Protein AF-A0A1Q2D0C8-F1 (afdb_monomer_lite)

Structure (mmCIF, N/CA/C/O backbone):
data_AF-A0A1Q2D0C8-F1
#
_entry.id   AF-A0A1Q2D0C8-F1
#
loop_
_atom_site.group_PDB
_atom_site.id
_atom_site.type_symbol
_atom_site.label_atom_id
_atom_site.label_alt_id
_atom_site.label_comp_id
_atom_site.label_asym_id
_atom_site.label_entity_id
_atom_site.label_seq_id
_atom_site.pdbx_PDB_ins_code
_atom_site.Cartn_x
_atom_site.Cartn_y
_atom_site.Cartn_z
_atom_site.occupancy
_atom_site.B_iso_or_equiv
_atom_site.auth_seq_id
_atom_site.auth_comp_id
_atom_site.auth_asym_id
_atom_site.auth_atom_id
_atom_site.pdbx_PDB_model_num
ATOM 1 N N . MET A 1 1 ? -20.481 10.463 4.467 1.00 60.81 1 MET A N 1
ATOM 2 C CA . MET A 1 1 ? -20.130 9.669 5.663 1.00 60.81 1 MET A CA 1
ATOM 3 C C . MET A 1 1 ? -21.338 8.962 6.235 1.00 60.81 1 MET A C 1
ATOM 5 O O . MET A 1 1 ? -21.193 7.799 6.560 1.00 60.81 1 MET A O 1
ATOM 9 N N . ALA A 1 2 ? -22.518 9.597 6.324 1.00 69.12 2 ALA A N 1
ATOM 10 C CA . ALA A 1 2 ? -23.734 8.972 6.873 1.00 69.12 2 ALA A CA 1
ATOM 11 C C . ALA A 1 2 ? -24.157 7.642 6.202 1.00 69.12 2 ALA A C 1
ATOM 13 O O . ALA A 1 2 ? -24.949 6.893 6.759 1.00 69.12 2 ALA A O 1
ATOM 14 N N . ASP A 1 3 ? -23.642 7.373 5.010 1.00 79.38 3 ASP A N 1
ATOM 15 C CA . ASP A 1 3 ? -23.895 6.228 4.143 1.00 79.38 3 ASP A CA 1
ATOM 16 C C . ASP A 1 3 ? -22.799 5.145 4.180 1.00 79.38 3 ASP A C 1
ATOM 18 O O . ASP A 1 3 ? -22.965 4.093 3.567 1.00 79.38 3 ASP A O 1
ATOM 22 N N . ILE A 1 4 ? -21.691 5.370 4.893 1.00 79.88 4 ILE A N 1
ATOM 23 C CA . ILE A 1 4 ? -20.594 4.401 5.005 1.00 79.88 4 ILE A CA 1
ATOM 24 C C . ILE A 1 4 ? -20.860 3.493 6.206 1.00 79.88 4 ILE A C 1
ATOM 26 O O . ILE A 1 4 ? -20.816 3.937 7.352 1.00 79.88 4 ILE A O 1
ATOM 30 N N . SER A 1 5 ? -21.148 2.221 5.950 1.00 91.12 5 SER A N 1
ATOM 31 C CA . SER A 1 5 ? -21.340 1.208 6.990 1.00 91.12 5 SER A CA 1
ATOM 32 C C . SER A 1 5 ? -20.025 0.545 7.399 1.00 91.12 5 SER A C 1
ATOM 34 O O . SER A 1 5 ? -19.020 0.637 6.692 1.00 91.12 5 SER A O 1
ATOM 36 N N . ASP A 1 6 ? -20.055 -0.203 8.503 1.00 96.19 6 ASP A N 1
ATOM 37 C CA . ASP A 1 6 ? -19.024 -1.209 8.769 1.00 96.19 6 ASP A CA 1
ATOM 38 C C . ASP A 1 6 ? -18.908 -2.184 7.583 1.00 96.19 6 ASP A C 1
ATOM 40 O O . ASP A 1 6 ? -19.884 -2.422 6.857 1.00 96.19 6 ASP A O 1
ATOM 44 N N . GLY A 1 7 ? -17.707 -2.713 7.351 1.00 93.44 7 GLY A N 1
ATOM 45 C CA . GLY A 1 7 ? -17.438 -3.634 6.243 1.00 93.44 7 GLY A CA 1
ATOM 46 C C . GLY A 1 7 ? -17.320 -2.963 4.869 1.00 93.44 7 GLY A C 1
ATOM 47 O O . GLY A 1 7 ? -17.032 -3.637 3.876 1.00 93.44 7 GLY A O 1
ATOM 48 N N . ALA A 1 8 ? -17.547 -1.648 4.774 1.00 91.06 8 ALA A N 1
ATOM 49 C CA . ALA A 1 8 ? -17.523 -0.941 3.500 1.00 91.06 8 ALA A CA 1
ATOM 50 C C . ALA A 1 8 ? -16.150 -1.022 2.813 1.00 91.06 8 ALA A C 1
ATOM 52 O O . ALA A 1 8 ? -15.094 -1.018 3.449 1.00 91.06 8 ALA A O 1
ATOM 53 N N . THR A 1 9 ? -16.183 -1.057 1.481 1.00 88.12 9 THR A N 1
ATOM 54 C CA . THR A 1 9 ? -14.994 -0.891 0.640 1.00 88.12 9 THR A CA 1
ATOM 55 C C . THR A 1 9 ? -14.924 0.550 0.164 1.00 88.12 9 THR A C 1
ATOM 57 O O . THR A 1 9 ? -15.891 1.062 -0.403 1.00 88.12 9 THR A O 1
ATOM 60 N N . ILE A 1 10 ? -13.790 1.208 0.388 1.00 80.81 10 ILE A N 1
ATOM 61 C CA . ILE A 1 10 ? -13.576 2.608 0.026 1.00 80.81 10 ILE A CA 1
ATOM 62 C C . ILE A 1 10 ? -12.292 2.773 -0.782 1.00 80.81 10 ILE A C 1
ATOM 64 O O . ILE A 1 10 ? -11.265 2.166 -0.485 1.00 80.81 10 ILE A O 1
ATOM 68 N N . ALA A 1 11 ? -12.348 3.631 -1.798 1.00 78.75 11 ALA A N 1
ATOM 69 C CA . ALA A 1 11 ? -11.180 4.046 -2.561 1.00 78.75 11 ALA A CA 1
ATOM 70 C C . ALA A 1 11 ? -10.739 5.437 -2.102 1.00 78.75 11 ALA A C 1
ATOM 72 O O . ALA A 1 11 ? -11.557 6.356 -2.007 1.00 78.75 11 ALA A O 1
ATOM 73 N N . VAL A 1 12 ? -9.450 5.597 -1.814 1.00 75.62 12 VAL A N 1
ATOM 74 C CA . VAL A 1 12 ? -8.893 6.836 -1.270 1.00 75.62 12 VAL A CA 1
ATOM 75 C C . VAL A 1 12 ? -7.699 7.255 -2.116 1.00 75.62 12 VAL A C 1
ATOM 77 O O . VAL A 1 12 ? -6.752 6.500 -2.307 1.00 75.62 12 VAL A O 1
ATOM 80 N N . GLY A 1 13 ? -7.767 8.470 -2.658 1.00 53.03 13 GLY A N 1
ATOM 81 C CA . GLY A 1 13 ? -6.689 9.035 -3.464 1.00 53.03 13 GLY A CA 1
ATOM 82 C C . GLY A 1 13 ? -5.520 9.547 -2.620 1.00 53.03 13 GLY A C 1
ATOM 83 O O . GLY A 1 13 ? -5.685 9.893 -1.450 1.00 53.03 13 GLY A O 1
ATOM 84 N N . GLY A 1 14 ? -4.352 9.651 -3.256 1.00 63.69 14 GLY A N 1
ATOM 85 C CA . GLY A 1 14 ? -3.155 10.293 -2.713 1.00 63.69 14 GLY A CA 1
ATOM 86 C C . GLY A 1 14 ? -1.884 9.456 -2.862 1.00 63.69 14 GLY A C 1
ATOM 87 O O . GLY A 1 14 ? -1.933 8.255 -3.109 1.00 63.69 14 GLY A O 1
ATOM 88 N N . PHE A 1 15 ? -0.732 10.113 -2.725 1.00 74.25 15 PHE A N 1
ATOM 89 C CA . PHE A 1 15 ? 0.595 9.499 -2.757 1.00 74.25 15 PHE A CA 1
ATOM 90 C C . PHE A 1 15 ? 1.359 9.884 -1.488 1.00 74.25 15 PHE A C 1
ATOM 92 O O . PHE A 1 15 ? 1.818 11.019 -1.337 1.00 74.25 15 PHE A O 1
ATOM 99 N N . GLY A 1 16 ? 1.455 8.951 -0.539 1.00 80.19 16 GLY A N 1
ATOM 100 C CA . GLY A 1 16 ? 1.945 9.269 0.802 1.00 80.19 16 GLY A CA 1
ATOM 101 C C . GLY A 1 16 ? 0.958 10.211 1.483 1.00 80.19 16 GLY A C 1
ATOM 102 O O . GLY A 1 16 ? -0.192 9.853 1.707 1.00 80.19 16 GLY A O 1
ATOM 103 N N . LEU A 1 17 ? 1.394 11.438 1.760 1.00 81.00 17 LEU A N 1
ATOM 104 C CA . LEU A 1 17 ? 0.549 12.492 2.332 1.00 81.00 17 LEU A CA 1
ATOM 105 C C . LEU A 1 17 ? 0.076 13.526 1.300 1.00 81.00 17 LEU A C 1
ATOM 107 O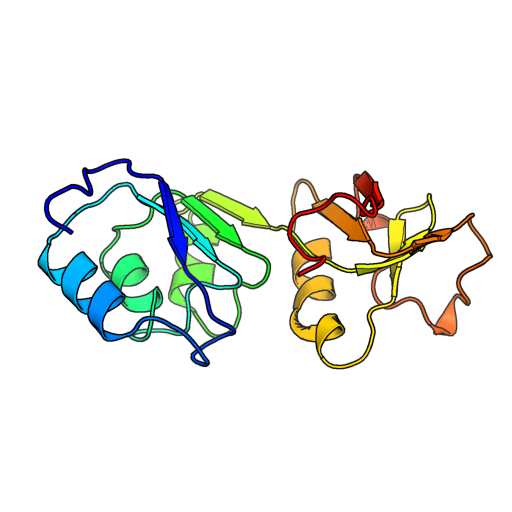 O . LEU A 1 17 ? -0.708 14.424 1.615 1.00 81.00 17 LEU A O 1
ATOM 111 N N . THR A 1 18 ? 0.547 13.432 0.058 1.00 76.12 18 THR A N 1
ATOM 112 C CA . THR A 1 18 ? 0.196 14.381 -0.998 1.00 76.12 18 THR A CA 1
ATOM 113 C C . THR A 1 18 ? -1.125 13.989 -1.649 1.00 76.12 18 THR A C 1
ATOM 115 O O . THR A 1 18 ? -1.300 12.852 -2.079 1.00 76.12 18 THR A O 1
ATOM 118 N N . GLY A 1 19 ? -2.054 14.945 -1.755 1.00 58.56 19 GLY A N 1
ATOM 119 C CA . GLY A 1 19 ? -3.339 14.744 -2.436 1.00 58.56 19 GLY A CA 1
ATOM 120 C C . GLY A 1 19 ? -4.350 13.884 -1.671 1.00 58.56 19 GLY A C 1
ATOM 121 O O . GLY A 1 19 ? -5.370 13.520 -2.250 1.00 58.56 19 GLY A O 1
ATOM 122 N N . ILE A 1 20 ? -4.092 13.567 -0.396 1.00 72.94 20 ILE A N 1
ATOM 123 C CA . ILE A 1 20 ? -5.033 12.800 0.426 1.00 72.94 20 ILE A CA 1
ATOM 124 C C . ILE A 1 20 ? -6.217 13.670 0.886 1.00 72.94 20 ILE A C 1
ATOM 126 O O . ILE A 1 20 ? -6.047 14.867 1.148 1.00 72.94 20 ILE A O 1
ATOM 130 N N . PRO A 1 21 ? -7.421 13.095 1.043 1.00 65.31 21 PRO A N 1
ATOM 131 C CA . PRO A 1 21 ? -8.599 13.836 1.478 1.00 65.31 21 PRO A CA 1
ATOM 132 C C . PRO A 1 21 ? -8.645 13.975 3.010 1.00 65.31 21 PRO A C 1
ATOM 134 O O . PRO A 1 21 ? -9.464 13.347 3.677 1.00 65.31 21 PRO A O 1
ATOM 137 N N . TRP A 1 22 ? -7.772 14.818 3.570 1.00 83.44 22 TRP A N 1
ATOM 138 C CA . TRP A 1 22 ? -7.574 15.006 5.018 1.00 83.44 22 TRP A CA 1
ATOM 139 C C . TRP A 1 22 ? -8.870 15.097 5.833 1.00 83.44 22 TRP A C 1
ATOM 141 O O . TRP A 1 22 ? -9.094 14.290 6.729 1.00 83.44 22 TRP A O 1
ATOM 151 N N . PHE A 1 23 ? -9.758 16.028 5.476 1.00 79.50 23 PHE A N 1
ATOM 152 C CA . PHE A 1 23 ? -11.010 16.240 6.206 1.00 79.50 23 PHE A CA 1
ATOM 153 C C . PHE A 1 23 ? -11.969 15.049 6.119 1.00 79.50 23 PHE A C 1
ATOM 155 O O . PHE A 1 23 ? -12.722 14.807 7.055 1.00 79.50 23 PHE A O 1
ATOM 162 N N . LEU A 1 24 ? -11.956 14.300 5.011 1.00 74.50 24 LEU A N 1
ATOM 163 C CA . LEU A 1 24 ? -12.800 13.113 4.869 1.00 74.50 24 LEU A CA 1
ATOM 164 C C . LEU A 1 24 ? -12.241 11.946 5.682 1.00 74.50 24 LEU A C 1
ATOM 166 O O . LEU A 1 24 ? -13.010 11.198 6.267 1.00 74.50 24 LEU A O 1
ATOM 170 N N . ILE A 1 25 ? -10.920 11.800 5.764 1.00 87.19 25 ILE A N 1
ATOM 171 C CA . ILE A 1 25 ? -10.304 10.775 6.612 1.00 87.19 25 ILE A CA 1
ATOM 172 C C . ILE A 1 25 ? -10.618 11.048 8.087 1.00 87.19 25 ILE A C 1
ATOM 174 O O . ILE A 1 25 ? -11.031 10.133 8.797 1.00 87.19 25 ILE A O 1
ATOM 178 N N . ASP A 1 26 ? -10.498 12.302 8.527 1.00 91.19 26 ASP A N 1
ATOM 179 C CA . ASP A 1 26 ? -10.830 12.689 9.902 1.00 91.19 26 ASP A CA 1
ATOM 180 C C . ASP A 1 26 ? -12.330 12.511 10.190 1.00 91.19 26 ASP A C 1
ATOM 182 O O . ASP A 1 26 ? -12.697 11.910 11.196 1.00 91.19 26 ASP A O 1
ATOM 186 N N . ALA A 1 27 ? -13.206 12.919 9.268 1.00 87.56 27 ALA A N 1
ATOM 187 C CA . ALA A 1 27 ? -14.645 12.703 9.413 1.00 87.56 27 ALA A CA 1
ATOM 188 C C . ALA A 1 27 ? -15.029 11.212 9.415 1.00 87.56 27 ALA A C 1
ATOM 190 O O . ALA A 1 27 ? -15.978 10.826 10.091 1.00 87.56 27 ALA A O 1
ATOM 191 N N . LEU A 1 28 ? -14.320 10.362 8.664 1.00 89.94 28 LEU A N 1
ATOM 192 C CA . LEU A 1 28 ? -14.541 8.914 8.671 1.00 89.94 28 LEU A CA 1
ATOM 193 C C . LEU A 1 28 ? -14.076 8.280 9.989 1.00 89.94 28 LEU A C 1
ATOM 195 O O . LEU A 1 28 ? -14.750 7.391 10.510 1.00 89.94 28 LEU A O 1
ATOM 199 N N . LEU A 1 29 ? -12.965 8.764 10.550 1.00 94.69 29 LEU A N 1
ATOM 200 C CA . LEU A 1 29 ? -12.499 8.361 11.874 1.00 94.69 29 LEU A CA 1
ATOM 201 C C . LEU A 1 29 ? -13.525 8.727 12.957 1.00 94.69 29 LEU A C 1
ATOM 203 O O . LEU A 1 29 ? -13.861 7.881 13.782 1.00 94.69 29 LEU A O 1
ATOM 207 N N . GLU A 1 30 ? -14.048 9.956 12.930 1.00 94.81 30 GLU A N 1
ATOM 208 C CA . GLU A 1 30 ? -15.094 10.423 13.853 1.00 94.81 30 GLU A CA 1
ATOM 209 C C . GLU A 1 30 ? -16.415 9.664 13.680 1.00 94.81 30 GLU A C 1
ATOM 211 O O . GLU A 1 30 ? -17.082 9.349 14.664 1.00 94.81 30 GLU A O 1
ATOM 216 N N . HIS A 1 31 ? -16.780 9.342 12.436 1.00 93.62 31 HIS A N 1
ATOM 217 C CA . HIS A 1 31 ? -17.962 8.539 12.106 1.00 93.62 31 HIS A CA 1
ATOM 218 C C . HIS A 1 31 ? -17.897 7.131 12.714 1.00 93.62 31 HIS A C 1
ATOM 220 O O . HIS A 1 31 ? -18.924 6.575 13.097 1.00 93.62 31 HIS A O 1
ATOM 226 N N . GLY A 1 32 ? -16.695 6.565 12.849 1.00 94.62 32 GLY A N 1
ATOM 227 C CA . GLY A 1 32 ? -16.466 5.338 13.608 1.00 94.62 32 GLY A CA 1
ATOM 228 C C . GLY A 1 32 ? -16.732 4.035 12.853 1.00 94.62 32 GLY A C 1
ATOM 229 O O . GLY A 1 32 ? -16.644 2.976 13.477 1.00 94.62 32 GLY A O 1
ATOM 230 N N . ALA A 1 33 ? -16.995 4.084 11.543 1.00 94.25 33 ALA A N 1
ATOM 231 C CA . ALA A 1 33 ? -17.067 2.876 10.720 1.00 94.25 33 ALA A CA 1
ATOM 232 C C . ALA A 1 33 ? -15.768 2.060 10.824 1.00 94.25 33 ALA A C 1
ATOM 234 O O . ALA A 1 33 ? -14.663 2.601 10.935 1.00 94.25 33 ALA A O 1
ATOM 235 N N . SER A 1 34 ? -15.920 0.746 10.818 1.00 97.12 34 SER A N 1
ATOM 236 C CA . SER A 1 34 ? -14.876 -0.236 11.081 1.00 97.12 34 SER A CA 1
ATOM 237 C C . SER A 1 34 ? -14.945 -1.392 10.085 1.00 97.12 34 SER A C 1
ATOM 239 O O . SER A 1 34 ? -15.794 -1.412 9.193 1.00 97.12 34 SER A O 1
ATOM 241 N N . ASP A 1 35 ? -14.019 -2.343 10.210 1.00 97.38 35 ASP A N 1
ATOM 242 C CA . ASP A 1 35 ? -13.918 -3.494 9.308 1.00 97.38 35 ASP A CA 1
ATOM 243 C C . ASP A 1 35 ? -13.774 -3.083 7.825 1.00 97.38 35 ASP A C 1
ATOM 245 O O . ASP A 1 35 ? -14.266 -3.740 6.913 1.00 97.38 35 ASP A O 1
ATOM 249 N N . LEU A 1 36 ? -13.123 -1.949 7.558 1.00 95.88 36 LEU A N 1
ATOM 250 C CA . LEU A 1 36 ? -13.051 -1.344 6.230 1.00 95.88 36 LEU A CA 1
ATOM 251 C C . LEU A 1 36 ? -12.072 -2.084 5.316 1.00 95.88 36 LEU A C 1
ATOM 253 O O . LEU A 1 36 ? -11.010 -2.533 5.752 1.00 95.88 36 LEU A O 1
ATOM 257 N N . GLU A 1 37 ? -12.397 -2.126 4.026 1.00 95.06 37 GLU A N 1
ATOM 258 C CA . GLU A 1 37 ? -11.430 -2.435 2.972 1.00 95.06 37 GLU A CA 1
ATOM 259 C C . GLU A 1 37 ? -11.049 -1.151 2.258 1.00 95.06 37 GLU A C 1
ATOM 261 O O . GLU A 1 37 ? -11.910 -0.402 1.794 1.00 95.06 37 GLU A O 1
ATOM 266 N N . VAL A 1 38 ? -9.750 -0.886 2.193 1.00 92.25 38 VAL A N 1
ATOM 267 C CA . VAL A 1 38 ? -9.226 0.365 1.659 1.00 92.25 38 VAL A CA 1
ATOM 268 C C . VAL A 1 38 ? -8.406 0.089 0.411 1.00 92.25 38 VAL A C 1
ATOM 270 O O . VAL A 1 38 ? -7.418 -0.637 0.456 1.00 92.25 38 VAL A O 1
ATOM 273 N N . VAL A 1 39 ? -8.794 0.722 -0.692 1.00 85.75 39 VAL A N 1
ATOM 274 C CA . VAL A 1 39 ? -8.025 0.755 -1.938 1.00 85.75 39 VAL A CA 1
ATOM 275 C C . VAL A 1 39 ? -7.334 2.111 -2.028 1.00 85.75 39 VAL A C 1
ATOM 277 O O . VAL A 1 39 ? -7.987 3.143 -2.181 1.00 85.75 39 VAL A O 1
ATOM 280 N N . SER A 1 40 ? -6.013 2.130 -1.882 1.00 82.25 40 SER A N 1
ATOM 281 C CA . SER A 1 40 ? -5.208 3.358 -1.877 1.00 82.25 40 SER A CA 1
ATOM 282 C C . SER A 1 40 ? -3.765 3.035 -2.232 1.00 82.25 40 SER A C 1
ATOM 284 O O . SER A 1 40 ? -3.292 1.950 -1.921 1.00 82.25 40 SER A O 1
ATOM 286 N N . ASN A 1 41 ? -3.019 3.983 -2.803 1.00 79.19 41 ASN A N 1
ATOM 287 C CA . ASN A 1 41 ? -1.591 3.799 -3.086 1.00 79.19 41 ASN A CA 1
ATOM 288 C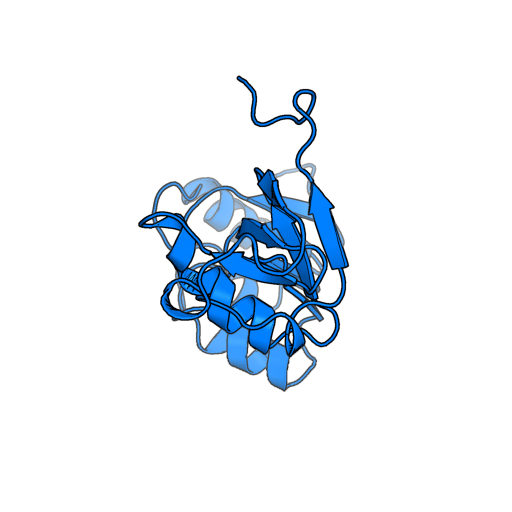 C . ASN A 1 41 ? -0.804 3.369 -1.828 1.00 79.19 41 ASN A C 1
ATOM 290 O O . ASN A 1 41 ? -0.006 2.440 -1.873 1.00 79.19 41 ASN A O 1
ATOM 294 N N . ASN A 1 42 ? -1.056 4.026 -0.693 1.00 87.06 42 ASN A N 1
ATOM 295 C CA . ASN A 1 42 ? -0.590 3.608 0.630 1.00 87.06 42 ASN A CA 1
ATOM 296 C C . ASN A 1 42 ? -1.559 4.066 1.721 1.00 87.06 42 ASN A C 1
ATOM 298 O O . ASN A 1 42 ? -2.518 4.794 1.452 1.00 87.06 42 ASN A O 1
ATOM 302 N N . LEU A 1 43 ? -1.281 3.667 2.962 1.00 92.50 43 LEU A N 1
ATOM 303 C CA . LEU A 1 43 ? -2.053 4.082 4.129 1.00 92.50 43 LEU A CA 1
ATOM 304 C C . LEU A 1 43 ? -1.445 5.303 4.848 1.00 92.50 43 LEU A C 1
ATOM 306 O O . LEU A 1 43 ? -1.627 5.464 6.047 1.00 92.50 43 LEU A O 1
ATOM 310 N N . GLY A 1 44 ? -0.721 6.181 4.151 1.00 90.62 44 GLY A N 1
ATOM 311 C CA . GLY A 1 44 ? -0.056 7.333 4.766 1.00 90.62 44 GLY A CA 1
ATOM 312 C C . GLY A 1 44 ? 1.156 6.938 5.617 1.00 90.62 44 GLY A C 1
ATOM 313 O O . GLY A 1 44 ? 1.903 6.033 5.254 1.00 90.62 44 GLY A O 1
ATOM 314 N N . VAL A 1 45 ? 1.355 7.634 6.737 1.00 91.81 45 VAL A N 1
ATOM 315 C CA . VAL A 1 45 ? 2.419 7.376 7.731 1.00 91.81 45 VAL A CA 1
ATOM 316 C C . VAL A 1 45 ? 1.798 7.256 9.124 1.00 91.81 45 VAL A C 1
ATOM 318 O O . VAL A 1 45 ? 0.609 7.543 9.280 1.00 91.81 45 VAL A O 1
ATOM 321 N N . ASP A 1 46 ? 2.574 6.856 10.134 1.00 92.50 46 ASP A N 1
ATOM 322 C CA . ASP A 1 46 ? 2.080 6.757 11.516 1.00 92.50 46 ASP A CA 1
ATOM 323 C C . ASP A 1 46 ? 1.394 8.078 11.953 1.00 92.50 46 ASP A C 1
ATOM 325 O O . ASP A 1 46 ? 1.925 9.182 11.779 1.00 92.50 46 ASP A O 1
ATOM 329 N N . GLY A 1 47 ? 0.166 7.971 12.460 1.00 92.06 47 GLY A N 1
ATOM 330 C CA . GLY A 1 47 ? -0.677 9.067 12.937 1.00 92.06 47 GLY A CA 1
ATOM 331 C C . GLY A 1 47 ? -1.240 10.012 11.867 1.00 92.06 47 GLY A C 1
ATOM 332 O O . GLY A 1 47 ? -1.899 10.998 12.216 1.00 92.06 47 GLY A O 1
ATOM 333 N N . GLN A 1 48 ? -1.000 9.776 10.571 1.00 92.44 48 GLN A N 1
ATOM 334 C CA . GLN A 1 48 ? -1.392 10.708 9.505 1.00 92.44 48 GLN A CA 1
ATOM 335 C C . GLN A 1 48 ? -2.028 10.028 8.292 1.00 92.44 48 GLN A C 1
ATOM 337 O O . GLN A 1 48 ? -1.679 8.917 7.897 1.00 92.44 48 GLN A O 1
ATOM 342 N N . GLY A 1 49 ? -2.969 10.735 7.660 1.00 92.19 49 GLY A N 1
ATOM 343 C CA . GLY A 1 49 ? -3.781 10.171 6.589 1.00 92.19 49 GLY A CA 1
ATOM 344 C C . GLY A 1 49 ? -4.506 8.912 7.056 1.00 92.19 49 GLY A C 1
ATOM 345 O O . GLY A 1 49 ? -5.029 8.864 8.169 1.00 92.19 49 GLY A O 1
ATOM 346 N N . LEU A 1 50 ? -4.514 7.881 6.214 1.00 94.31 50 LEU A N 1
ATOM 347 C CA . LEU A 1 50 ? -5.150 6.599 6.528 1.00 94.31 50 LEU A CA 1
ATOM 348 C C . LEU A 1 50 ? -4.486 5.858 7.701 1.00 94.31 50 LEU A C 1
ATOM 350 O O . LEU A 1 50 ? -5.122 4.986 8.288 1.00 94.31 50 LEU A O 1
ATOM 354 N N . GLY A 1 51 ? -3.275 6.255 8.109 1.00 95.94 51 GLY A N 1
ATOM 355 C CA . GLY A 1 51 ? -2.581 5.714 9.275 1.00 95.94 51 GLY A CA 1
ATOM 356 C C . GLY A 1 51 ? -3.382 5.914 10.556 1.00 95.94 51 GLY A C 1
ATOM 357 O O . GLY A 1 51 ? -3.384 5.044 11.416 1.00 95.94 51 GLY A O 1
ATOM 358 N N . LYS A 1 52 ? -4.185 6.983 10.631 1.00 97.06 52 LYS A N 1
ATOM 359 C CA . LYS A 1 52 ? -5.116 7.212 11.744 1.00 97.06 52 LYS A CA 1
ATOM 360 C C . LYS A 1 52 ? -6.192 6.126 11.849 1.00 97.06 52 LYS A C 1
ATOM 362 O O . LYS A 1 52 ? -6.515 5.675 12.943 1.00 97.06 52 LYS A O 1
ATOM 367 N N . LEU A 1 53 ? -6.766 5.712 10.715 1.00 97.00 53 LEU A N 1
ATOM 368 C CA . LEU A 1 53 ? -7.783 4.653 10.676 1.00 97.00 53 LEU A CA 1
ATOM 369 C C . LEU A 1 53 ? -7.163 3.289 10.986 1.00 97.00 53 LEU A C 1
ATOM 371 O O . LEU A 1 53 ? -7.784 2.463 11.653 1.00 97.00 53 LEU A O 1
ATOM 375 N N . LEU A 1 54 ? -5.936 3.077 10.517 1.00 96.88 54 LEU A N 1
ATOM 376 C CA . LEU A 1 54 ? -5.166 1.867 10.760 1.00 96.88 54 LEU A CA 1
ATOM 377 C C . LEU A 1 54 ? -4.828 1.687 12.246 1.00 96.88 54 LEU A C 1
ATOM 379 O O . LEU A 1 54 ? -5.126 0.642 12.816 1.00 96.88 54 LEU A O 1
ATOM 383 N N . GLU A 1 55 ? -4.295 2.725 12.892 1.00 97.12 55 GLU A N 1
ATOM 384 C CA . GLU A 1 55 ? -4.015 2.746 14.337 1.00 97.12 55 GLU A CA 1
ATOM 385 C C . GLU A 1 55 ? -5.284 2.563 15.177 1.00 97.12 55 GLU A C 1
ATOM 387 O O . GLU A 1 55 ? -5.262 1.947 16.239 1.00 97.12 55 GLU A O 1
ATOM 392 N N . ALA A 1 56 ? -6.420 3.057 14.685 1.00 97.50 56 ALA A N 1
ATOM 393 C CA . ALA A 1 56 ? -7.719 2.856 15.313 1.00 97.50 56 ALA A CA 1
ATOM 394 C C . ALA A 1 56 ? -8.339 1.470 15.027 1.00 97.50 56 ALA A C 1
ATOM 396 O O . ALA A 1 56 ? -9.511 1.268 15.362 1.00 97.50 56 ALA A O 1
ATOM 397 N N . HIS A 1 57 ? -7.589 0.547 14.403 1.00 97.31 57 HIS A N 1
ATOM 398 C CA . HIS A 1 57 ? -8.015 -0.795 13.984 1.00 97.31 57 HIS A CA 1
ATOM 399 C C . HIS A 1 57 ? -9.321 -0.795 13.176 1.00 97.31 57 HIS A C 1
ATOM 401 O O . HIS A 1 57 ? -10.201 -1.636 13.359 1.00 97.31 57 HIS A O 1
ATOM 407 N N . ARG A 1 58 ? -9.479 0.191 12.286 1.00 97.56 58 ARG A N 1
ATOM 408 C CA . ARG A 1 58 ? -10.679 0.333 11.445 1.00 97.56 58 ARG A CA 1
ATOM 409 C C . ARG A 1 58 ? -10.555 -0.340 10.092 1.00 97.56 58 ARG A C 1
ATOM 411 O O . ARG A 1 58 ? -11.567 -0.478 9.417 1.00 97.56 58 ARG A O 1
ATOM 418 N N . ILE A 1 59 ? -9.354 -0.747 9.698 1.00 97.50 59 ILE A N 1
ATOM 419 C CA . ILE A 1 59 ? -9.075 -1.337 8.390 1.00 97.50 59 ILE A CA 1
ATOM 420 C C . ILE A 1 59 ? -8.833 -2.833 8.580 1.00 97.50 59 ILE A C 1
ATOM 422 O O . ILE A 1 59 ? -7.894 -3.213 9.272 1.00 97.50 59 ILE A O 1
ATOM 426 N N . ARG A 1 60 ? -9.665 -3.672 7.955 1.00 97.19 60 ARG A N 1
ATOM 427 C CA . ARG A 1 60 ? -9.476 -5.133 7.922 1.00 97.19 60 ARG A CA 1
ATOM 428 C C . ARG A 1 60 ? -8.555 -5.556 6.781 1.00 97.19 60 ARG A C 1
ATOM 430 O O . ARG A 1 60 ? -7.817 -6.531 6.897 1.00 97.19 60 ARG A O 1
ATOM 437 N N . ARG A 1 61 ? -8.633 -4.828 5.660 1.00 95.19 61 ARG A N 1
ATOM 438 C CA . ARG A 1 61 ? -7.951 -5.162 4.412 1.00 95.19 61 ARG A CA 1
ATOM 439 C C . ARG A 1 61 ? -7.489 -3.913 3.671 1.00 95.19 61 ARG A C 1
ATOM 441 O O . ARG A 1 61 ? -8.218 -2.926 3.593 1.00 95.19 61 ARG A O 1
ATOM 448 N N . ALA A 1 62 ? -6.298 -3.977 3.093 1.00 92.88 62 ALA A N 1
ATOM 449 C CA . ALA A 1 62 ? -5.740 -2.932 2.251 1.00 92.88 62 ALA A CA 1
ATOM 450 C C . ALA A 1 62 ? -5.317 -3.501 0.894 1.00 92.88 62 ALA A C 1
ATOM 452 O O . ALA A 1 62 ? -4.530 -4.443 0.826 1.00 92.88 62 ALA A O 1
ATOM 453 N N . VAL A 1 63 ? -5.812 -2.899 -0.184 1.00 88.50 63 VAL A N 1
ATOM 454 C CA . VAL A 1 63 ? -5.251 -3.058 -1.527 1.00 88.50 63 VAL A CA 1
ATOM 455 C C . VAL A 1 63 ? -4.358 -1.847 -1.760 1.00 88.50 63 VAL A C 1
ATOM 457 O O . VAL A 1 63 ? -4.845 -0.714 -1.835 1.00 88.50 63 VAL A O 1
ATOM 460 N N . SER A 1 64 ? -3.044 -2.059 -1.781 1.00 83.25 64 SER A N 1
ATOM 461 C CA . SER A 1 64 ? -2.070 -0.965 -1.825 1.00 83.25 64 SER A CA 1
ATOM 462 C C . SER A 1 64 ? -0.872 -1.268 -2.701 1.00 83.25 64 SER A C 1
ATOM 464 O O . SER A 1 64 ? -0.508 -2.413 -2.904 1.00 83.25 64 SER A O 1
ATOM 466 N N . SER A 1 65 ? -0.213 -0.240 -3.219 1.00 68.62 65 SER A N 1
ATOM 467 C CA . SER A 1 65 ? 1.043 -0.402 -3.961 1.00 68.62 65 SER A CA 1
ATOM 468 C C . SER A 1 65 ? 2.268 -0.190 -3.067 1.00 68.62 65 SER A C 1
ATOM 470 O O . SER A 1 65 ? 3.376 -0.557 -3.448 1.00 68.62 65 SER A O 1
ATOM 472 N N . TYR A 1 66 ? 2.094 0.403 -1.876 1.00 72.12 66 TYR A N 1
ATOM 473 C CA . TYR A 1 66 ? 3.176 0.804 -0.981 1.00 72.12 66 TYR A CA 1
ATOM 474 C C . TYR A 1 66 ? 2.772 0.735 0.504 1.00 72.12 66 TYR A C 1
ATOM 476 O O . TYR A 1 66 ? 1.782 1.334 0.906 1.00 72.12 66 TYR A O 1
ATOM 484 N N . ILE A 1 67 ? 3.563 0.047 1.341 1.00 76.62 67 ILE A N 1
ATOM 485 C CA . ILE A 1 67 ? 3.445 0.102 2.815 1.00 76.62 67 ILE A CA 1
ATOM 486 C C . ILE A 1 67 ? 4.173 1.336 3.385 1.00 76.62 67 ILE A C 1
ATOM 488 O O . ILE A 1 67 ? 3.569 2.152 4.076 1.00 76.62 67 ILE A O 1
ATOM 492 N N . GLY A 1 68 ? 5.453 1.519 3.046 1.00 67.38 68 GLY A N 1
ATOM 493 C CA . GLY A 1 68 ? 6.206 2.753 3.317 1.00 67.38 68 GLY A CA 1
ATOM 494 C C . GLY A 1 68 ? 6.618 3.011 4.746 1.00 67.38 68 GLY A C 1
ATOM 495 O O . GLY A 1 68 ? 7.048 2.102 5.448 1.00 67.38 68 GLY A O 1
ATOM 496 N N . GLU A 1 69 ? 6.581 4.291 5.119 1.00 75.12 69 GLU A N 1
ATOM 497 C CA . GLU A 1 69 ? 7.038 4.825 6.408 1.00 75.12 69 GLU A CA 1
ATOM 498 C C . GLU A 1 69 ? 5.986 4.684 7.521 1.00 75.12 69 GLU A C 1
ATOM 500 O O . GLU A 1 69 ? 6.079 5.354 8.543 1.00 75.12 69 GLU A O 1
ATOM 505 N N . ASN A 1 70 ? 4.977 3.832 7.329 1.00 87.00 70 ASN A N 1
ATOM 506 C CA . ASN A 1 70 ? 3.969 3.524 8.336 1.00 87.00 70 ASN A CA 1
ATOM 507 C C . ASN A 1 70 ? 4.347 2.220 9.053 1.00 87.00 70 ASN A C 1
ATOM 509 O O . ASN A 1 70 ? 4.165 1.118 8.519 1.00 87.00 70 ASN A O 1
ATOM 513 N N . LYS A 1 71 ? 4.918 2.339 10.254 1.00 90.06 71 LYS A N 1
ATOM 514 C CA . LYS A 1 71 ? 5.370 1.178 11.032 1.00 90.06 71 LYS A CA 1
ATOM 515 C C . LYS A 1 71 ? 4.196 0.332 11.492 1.00 90.06 71 LYS A C 1
ATOM 517 O O . LYS A 1 71 ? 4.324 -0.891 11.509 1.00 90.06 71 LYS A O 1
ATOM 522 N N . GLU A 1 72 ? 3.071 0.957 11.822 1.00 94.38 72 GLU A N 1
ATOM 523 C CA . GLU A 1 72 ? 1.870 0.235 12.229 1.00 94.38 72 GLU A CA 1
ATOM 524 C C . GLU A 1 72 ? 1.291 -0.597 11.081 1.00 94.38 72 GLU A C 1
ATOM 526 O O . GLU A 1 72 ? 0.899 -1.744 11.290 1.00 94.38 72 GLU A O 1
ATOM 531 N N . PHE A 1 73 ? 1.352 -0.089 9.849 1.00 92.25 73 PHE A N 1
ATOM 532 C CA . PHE A 1 73 ? 0.959 -0.851 8.663 1.00 92.25 73 PHE A CA 1
ATOM 533 C C . PHE A 1 73 ? 1.806 -2.114 8.507 1.00 92.25 73 PHE A C 1
ATOM 535 O O . PHE A 1 73 ? 1.272 -3.219 8.391 1.00 92.25 73 PHE A O 1
ATOM 542 N N . MET A 1 74 ? 3.131 -1.979 8.589 1.00 89.56 74 MET A N 1
ATOM 543 C CA . MET A 1 74 ? 4.025 -3.134 8.541 1.00 89.56 74 MET A CA 1
ATOM 544 C C . MET A 1 74 ? 3.777 -4.098 9.711 1.00 89.56 74 MET A C 1
ATOM 546 O O . MET A 1 74 ? 3.756 -5.312 9.509 1.00 89.56 74 MET A O 1
ATOM 550 N N . ARG A 1 75 ? 3.569 -3.579 10.927 1.00 94.88 75 ARG A N 1
ATOM 551 C CA . ARG A 1 75 ? 3.338 -4.387 12.129 1.00 94.88 75 ARG A CA 1
ATOM 552 C C . ARG A 1 75 ? 2.048 -5.202 12.025 1.00 94.88 75 ARG A C 1
ATOM 554 O O . ARG A 1 75 ? 2.107 -6.409 12.240 1.00 94.88 75 ARG A O 1
ATOM 561 N N . GLN A 1 76 ? 0.918 -4.573 11.688 1.00 95.94 76 GLN A N 1
ATOM 562 C CA . GLN A 1 76 ? -0.381 -5.249 11.573 1.00 95.94 76 GLN A CA 1
ATOM 563 C C . GLN A 1 76 ? -0.379 -6.296 10.459 1.00 95.94 76 GLN A C 1
ATOM 565 O O . GLN A 1 76 ? -0.886 -7.399 10.659 1.00 95.94 76 GLN A O 1
ATOM 570 N N . TYR A 1 77 ? 0.249 -5.995 9.317 1.00 89.56 77 TYR A N 1
ATOM 571 C CA . TYR A 1 77 ? 0.417 -6.970 8.240 1.00 89.56 77 TYR A CA 1
ATOM 572 C C . TYR A 1 77 ? 1.214 -8.199 8.703 1.00 89.56 77 TYR A C 1
ATOM 574 O O . TYR A 1 77 ? 0.749 -9.329 8.571 1.00 89.56 77 TYR A O 1
ATOM 582 N N . LEU A 1 78 ? 2.394 -7.993 9.302 1.00 87.31 78 LEU A N 1
ATOM 583 C CA . LEU A 1 78 ? 3.250 -9.092 9.770 1.00 87.31 78 LEU A CA 1
ATOM 584 C C . LEU A 1 78 ? 2.624 -9.890 10.921 1.00 87.31 78 LEU A C 1
ATOM 586 O O . LEU A 1 78 ? 2.905 -11.079 11.065 1.00 87.31 78 LEU A O 1
ATOM 590 N N . ALA A 1 79 ? 1.782 -9.251 11.731 1.00 92.19 79 ALA A N 1
ATOM 591 C CA . ALA A 1 79 ? 1.017 -9.900 12.789 1.00 92.19 79 ALA A CA 1
ATOM 592 C C . ALA A 1 79 ? -0.210 -10.676 12.268 1.00 92.19 79 ALA A C 1
ATOM 594 O O . ALA A 1 79 ? -0.817 -11.425 13.031 1.00 92.19 79 ALA A O 1
ATOM 595 N N . GLY A 1 80 ? -0.575 -10.519 10.988 1.00 90.50 80 GLY A N 1
ATOM 596 C CA . GLY A 1 80 ? -1.791 -11.098 10.410 1.00 90.50 80 GLY A CA 1
ATOM 597 C C . GLY A 1 80 ? -3.083 -10.415 10.872 1.00 90.50 80 GLY A C 1
ATOM 598 O O . GLY A 1 80 ? -4.159 -10.986 10.721 1.00 90.50 80 GLY A O 1
ATOM 599 N N . GLU A 1 81 ? -2.980 -9.215 11.446 1.00 94.06 81 GLU A N 1
ATOM 600 C CA . GLU A 1 81 ? -4.114 -8.391 11.886 1.00 94.06 81 GLU A CA 1
ATOM 601 C C . GLU A 1 81 ? -4.752 -7.629 10.715 1.00 94.06 81 GLU A C 1
ATOM 603 O O . GLU A 1 81 ? -5.938 -7.315 10.757 1.00 94.06 81 GLU A O 1
ATOM 608 N N . LEU A 1 82 ? -3.966 -7.358 9.668 1.00 93.31 82 LEU A N 1
ATOM 609 C CA . LEU A 1 82 ? -4.388 -6.663 8.458 1.00 93.31 82 LEU A CA 1
ATOM 610 C C . LEU A 1 82 ? -4.117 -7.533 7.231 1.00 93.31 82 LEU A C 1
ATOM 612 O O . LEU A 1 82 ? -2.974 -7.918 6.967 1.00 93.31 82 LEU A O 1
ATOM 616 N N . GLU A 1 83 ? -5.155 -7.793 6.440 1.00 92.12 83 GLU A N 1
ATOM 617 C CA . GLU A 1 83 ? -4.995 -8.417 5.131 1.00 92.12 83 GLU A CA 1
ATOM 618 C C . GLU A 1 83 ? -4.447 -7.394 4.129 1.00 92.12 83 GLU A C 1
ATOM 620 O O . GLU A 1 83 ? -4.967 -6.285 4.013 1.00 92.12 83 GLU A O 1
ATOM 625 N N . VAL A 1 84 ? -3.400 -7.749 3.385 1.00 86.06 84 VAL A N 1
ATOM 626 C CA . VAL A 1 84 ? -2.794 -6.843 2.403 1.00 86.06 84 VAL A CA 1
ATOM 627 C C . VAL A 1 84 ? -2.685 -7.528 1.052 1.00 86.06 84 VAL A C 1
ATOM 629 O O . VAL A 1 84 ? -2.070 -8.588 0.928 1.00 86.06 84 VAL A O 1
ATOM 632 N N . GLU A 1 85 ? -3.253 -6.891 0.035 1.00 83.62 85 GLU A N 1
ATOM 633 C CA . GLU A 1 85 ? -2.994 -7.195 -1.366 1.00 83.62 85 GLU A CA 1
ATOM 634 C C . GLU A 1 85 ? -2.106 -6.098 -1.947 1.00 83.62 85 GLU A C 1
ATOM 636 O O . GLU A 1 85 ? -2.480 -4.923 -1.959 1.00 83.62 85 GLU A O 1
ATOM 641 N N . LEU A 1 86 ? -0.911 -6.480 -2.402 1.00 73.00 86 LEU A N 1
ATOM 642 C CA . LEU A 1 86 ? 0.024 -5.546 -3.010 1.00 73.00 86 LEU A CA 1
ATOM 643 C C . LEU A 1 86 ? -0.133 -5.536 -4.533 1.00 73.00 86 LEU A C 1
ATOM 645 O O . LEU A 1 86 ? 0.085 -6.559 -5.179 1.00 73.00 86 LEU A O 1
ATOM 649 N N . THR A 1 87 ? -0.469 -4.377 -5.102 1.00 65.50 87 THR A N 1
ATOM 650 C CA . THR A 1 87 ? -0.637 -4.175 -6.553 1.00 65.50 87 THR A CA 1
ATOM 651 C C . THR A 1 87 ? 0.442 -3.228 -7.093 1.00 65.50 87 THR A C 1
ATOM 653 O O . THR A 1 87 ? 0.209 -2.019 -7.204 1.00 65.50 87 THR A O 1
ATOM 656 N N . PRO A 1 88 ? 1.657 -3.723 -7.381 1.00 62.56 88 PRO A N 1
ATOM 657 C CA . PRO A 1 88 ? 2.697 -2.914 -8.002 1.00 62.56 88 PRO A CA 1
ATOM 658 C C . PRO A 1 88 ? 2.381 -2.614 -9.480 1.00 62.56 88 PRO A C 1
ATOM 660 O O . PRO A 1 88 ? 1.929 -3.482 -10.221 1.00 62.56 88 PRO A O 1
ATOM 663 N N . GLN A 1 89 ? 2.676 -1.397 -9.938 1.00 59.00 89 GLN A N 1
ATOM 664 C CA . GLN A 1 89 ? 2.479 -0.948 -11.322 1.00 59.00 89 GLN A CA 1
ATOM 665 C C . GLN A 1 89 ? 3.813 -0.678 -12.029 1.00 59.00 89 GLN A C 1
ATOM 667 O O . GLN A 1 89 ? 4.599 0.148 -11.568 1.00 59.00 89 GLN A O 1
ATOM 672 N N . GLY A 1 90 ? 4.046 -1.338 -13.169 1.00 59.88 90 GLY A N 1
ATOM 673 C CA . GLY A 1 90 ? 5.216 -1.178 -14.041 1.00 59.88 90 GLY A CA 1
ATOM 674 C C . GLY A 1 90 ? 4.988 -0.220 -15.212 1.00 59.88 90 GLY A C 1
ATOM 675 O O . GLY A 1 90 ? 3.868 -0.053 -15.680 1.00 59.88 90 GLY A O 1
ATOM 676 N N . THR A 1 91 ? 6.055 0.389 -15.739 1.00 66.81 91 THR A N 1
ATOM 677 C CA . THR A 1 91 ? 5.971 1.144 -17.008 1.00 66.81 91 THR A CA 1
ATOM 678 C C . THR A 1 91 ? 6.195 0.211 -18.200 1.00 66.81 91 THR A C 1
ATOM 680 O O . THR A 1 91 ? 5.449 0.224 -19.172 1.00 66.81 91 THR A O 1
ATOM 683 N N . LEU A 1 92 ? 7.207 -0.647 -18.113 1.00 78.50 92 LEU A N 1
ATOM 684 C CA . LEU A 1 92 ? 7.547 -1.657 -19.108 1.00 78.50 92 LEU A CA 1
ATOM 685 C C . LEU A 1 92 ? 7.679 -3.000 -18.398 1.00 78.50 92 LEU A C 1
ATOM 687 O O . LEU A 1 92 ? 8.342 -3.079 -17.364 1.00 78.50 92 LEU A O 1
ATOM 691 N N . ALA A 1 93 ? 7.079 -4.041 -18.961 1.00 84.88 93 ALA A N 1
ATOM 692 C CA . ALA A 1 93 ? 7.246 -5.413 -18.501 1.00 84.88 93 ALA A CA 1
ATOM 693 C C . ALA A 1 93 ? 7.587 -6.337 -19.676 1.00 84.88 93 ALA A C 1
ATOM 695 O O . ALA A 1 93 ? 7.215 -6.044 -20.811 1.00 84.88 93 ALA A O 1
ATOM 696 N N . ASP A 1 94 ? 8.253 -7.460 -19.426 1.00 90.75 94 ASP A N 1
ATOM 697 C CA . ASP A 1 94 ? 8.301 -8.578 -20.376 1.00 90.75 94 ASP A CA 1
ATOM 698 C C . ASP A 1 94 ? 7.416 -9.749 -19.914 1.00 90.75 94 ASP A C 1
ATOM 700 O O . ASP A 1 94 ? 6.921 -9.777 -18.784 1.00 90.75 94 ASP A O 1
ATOM 704 N N . ARG A 1 95 ? 7.203 -10.743 -20.785 1.00 88.50 95 ARG A N 1
ATOM 705 C CA . ARG A 1 95 ? 6.405 -11.938 -20.446 1.00 88.50 95 ARG A CA 1
ATOM 706 C C . ARG A 1 95 ? 7.032 -12.860 -19.396 1.00 88.50 95 ARG A C 1
ATOM 708 O O . ARG A 1 95 ? 6.343 -13.757 -18.919 1.00 88.50 95 ARG A O 1
ATOM 715 N N . HIS A 1 96 ? 8.300 -12.666 -19.037 1.00 91.69 96 HIS A N 1
ATOM 716 C CA . HIS A 1 96 ? 8.913 -13.342 -17.892 1.00 91.69 96 HIS A CA 1
ATOM 717 C C . HIS A 1 96 ? 8.680 -12.587 -16.577 1.00 91.69 96 HIS A C 1
ATOM 719 O O . HIS A 1 96 ? 9.063 -13.098 -15.530 1.00 91.69 96 HIS A O 1
ATOM 725 N N . GLY A 1 97 ? 8.049 -11.409 -16.613 1.00 86.88 97 GLY A N 1
ATOM 726 C CA . GLY A 1 97 ? 7.750 -10.601 -15.437 1.00 86.88 97 GLY A CA 1
ATOM 727 C C . GLY A 1 97 ? 8.829 -9.579 -15.090 1.00 86.88 97 GLY A C 1
ATOM 728 O O . GLY A 1 97 ? 8.713 -8.932 -14.054 1.00 86.88 97 GLY A O 1
ATOM 729 N N . ASN A 1 98 ? 9.878 -9.410 -15.904 1.00 93.25 98 ASN A N 1
ATOM 730 C CA . ASN A 1 98 ? 10.886 -8.387 -15.627 1.00 93.25 98 ASN A CA 1
ATOM 731 C C . ASN A 1 98 ? 10.275 -7.003 -15.808 1.00 93.25 98 ASN A C 1
ATOM 733 O O . ASN A 1 98 ? 9.666 -6.737 -16.842 1.00 93.25 98 ASN 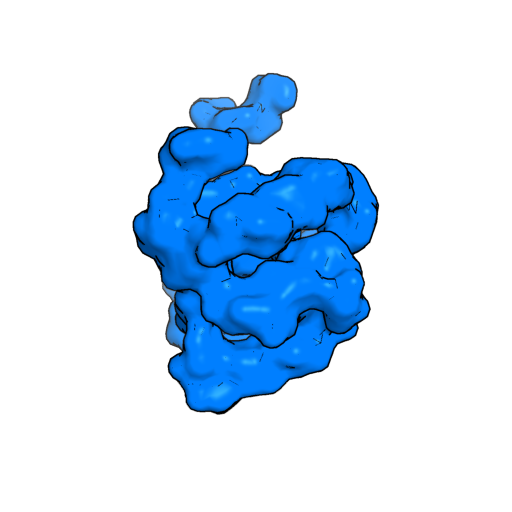A O 1
ATOM 737 N N . LEU A 1 99 ? 10.461 -6.124 -14.823 1.00 86.69 99 LEU A N 1
ATOM 738 C CA . LEU A 1 99 ? 9.854 -4.797 -14.821 1.00 86.69 99 LEU A CA 1
ATOM 739 C C . LEU A 1 99 ? 10.907 -3.703 -14.905 1.00 86.69 99 LEU A C 1
ATOM 741 O O . LEU A 1 99 ? 11.910 -3.716 -14.186 1.00 86.69 99 LEU A O 1
ATOM 745 N N . ARG A 1 100 ? 10.590 -2.685 -15.698 1.00 88.75 100 ARG A N 1
ATOM 746 C CA . ARG A 1 100 ? 11.215 -1.370 -15.668 1.00 88.75 100 ARG A CA 1
ATOM 747 C C . ARG A 1 100 ? 10.144 -0.325 -15.385 1.00 88.75 100 ARG A C 1
ATOM 749 O O . ARG A 1 100 ? 9.038 -0.348 -15.922 1.00 88.75 100 ARG A O 1
ATOM 756 N N . PHE A 1 101 ? 10.506 0.636 -14.556 1.00 82.62 101 PHE A N 1
ATOM 757 C CA . PHE A 1 101 ? 9.653 1.759 -14.189 1.00 82.62 101 PHE A CA 1
ATOM 758 C C . PHE A 1 101 ? 10.264 3.050 -14.720 1.00 82.62 101 PHE A C 1
ATOM 760 O O . PHE A 1 101 ? 11.485 3.152 -14.849 1.00 82.62 101 PHE A O 1
ATOM 767 N N . HIS A 1 102 ? 9.432 4.044 -15.004 1.00 75.38 102 HIS A N 1
ATOM 768 C CA . HIS A 1 102 ? 9.889 5.353 -15.448 1.00 75.38 102 HIS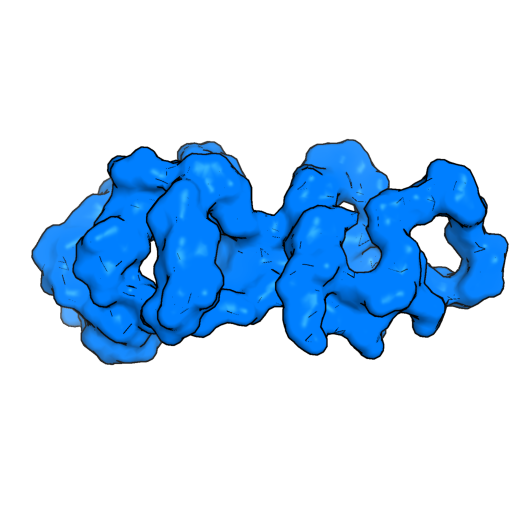 A CA 1
ATOM 769 C C . HIS A 1 102 ? 9.796 6.394 -14.326 1.00 75.38 102 HIS A C 1
ATOM 771 O O . HIS A 1 102 ? 8.721 6.665 -13.789 1.00 75.38 102 HIS A O 1
ATOM 777 N N . ALA A 1 103 ? 10.931 7.023 -14.007 1.00 74.19 103 ALA A N 1
ATOM 778 C CA . ALA A 1 103 ? 11.035 8.116 -13.041 1.00 74.19 103 ALA A CA 1
ATOM 779 C C . ALA A 1 103 ? 10.353 7.789 -11.694 1.00 74.19 103 ALA A C 1
ATOM 781 O O . ALA A 1 103 ? 10.603 6.744 -11.096 1.00 74.19 103 ALA A O 1
ATOM 782 N N . ALA A 1 104 ? 9.478 8.675 -11.213 1.00 58.25 104 ALA A N 1
ATOM 783 C CA . ALA A 1 104 ? 8.808 8.524 -9.927 1.00 58.25 104 ALA A CA 1
ATOM 784 C C . ALA A 1 104 ? 7.889 7.294 -9.850 1.00 58.25 104 ALA A C 1
ATOM 786 O O . ALA A 1 104 ? 7.570 6.884 -8.739 1.00 58.25 104 ALA A O 1
ATOM 787 N N . ALA A 1 105 ? 7.509 6.668 -10.975 1.00 61.25 105 ALA A N 1
ATOM 788 C CA . ALA A 1 105 ? 6.752 5.414 -10.976 1.00 61.25 105 ALA A CA 1
ATOM 789 C C . ALA A 1 105 ? 7.577 4.228 -10.446 1.00 61.25 105 ALA A C 1
ATOM 791 O O . ALA A 1 105 ? 7.011 3.208 -10.074 1.00 61.25 105 ALA A O 1
ATOM 792 N N . GLN A 1 106 ? 8.908 4.353 -10.355 1.00 70.44 106 GLN A N 1
ATOM 793 C CA . GLN A 1 106 ? 9.750 3.339 -9.716 1.00 70.44 106 GLN A CA 1
ATOM 794 C C . GLN A 1 106 ? 9.551 3.260 -8.204 1.00 70.44 106 GLN A C 1
ATOM 796 O O . GLN A 1 106 ? 9.962 2.267 -7.628 1.00 70.44 106 GLN A O 1
ATOM 801 N N . ASN A 1 107 ? 8.938 4.277 -7.589 1.00 63.47 107 ASN A N 1
ATOM 802 C CA . ASN A 1 107 ? 8.751 4.450 -6.148 1.00 63.47 107 ASN A CA 1
ATOM 803 C C . ASN A 1 107 ? 8.856 3.165 -5.299 1.00 63.47 107 ASN A C 1
ATOM 805 O O . ASN A 1 107 ? 9.947 2.808 -4.864 1.00 63.47 107 ASN A O 1
ATOM 809 N N . PHE A 1 108 ? 7.754 2.477 -5.039 1.00 59.41 108 PHE A N 1
ATOM 810 C CA . PHE A 1 108 ? 7.715 1.289 -4.201 1.00 59.41 108 PHE A CA 1
ATOM 811 C C . PHE A 1 108 ? 7.223 0.046 -4.925 1.00 59.41 108 PHE A C 1
ATOM 813 O O . PHE A 1 108 ? 7.203 -1.043 -4.355 1.00 59.41 108 PHE A O 1
ATOM 820 N N . ASN A 1 109 ? 6.897 0.180 -6.203 1.00 65.38 109 ASN A N 1
ATOM 821 C CA . ASN A 1 109 ? 6.537 -0.962 -7.019 1.00 65.38 109 ASN A CA 1
ATOM 822 C C . ASN A 1 109 ? 7.594 -2.091 -6.962 1.00 65.38 109 ASN A C 1
ATOM 824 O O . ASN A 1 109 ? 7.183 -3.247 -6.865 1.00 65.38 109 ASN A O 1
ATOM 828 N N . PRO A 1 110 ? 8.922 -1.821 -6.895 1.00 75.88 110 PRO A N 1
ATOM 829 C CA . PRO A 1 110 ? 9.904 -2.878 -6.684 1.00 75.88 110 PRO A CA 1
ATOM 830 C C . PRO A 1 110 ? 9.783 -3.656 -5.363 1.00 75.88 110 PRO A C 1
ATOM 832 O O . PRO A 1 110 ? 9.586 -4.870 -5.410 1.00 75.88 110 PRO A O 1
ATOM 835 N N . PRO A 1 111 ? 9.877 -3.033 -4.175 1.00 56.59 111 PRO A N 1
ATOM 836 C CA . PRO A 1 111 ? 9.715 -3.757 -2.911 1.00 56.59 111 PRO A CA 1
ATOM 837 C C . PRO A 1 111 ? 8.304 -4.321 -2.686 1.00 56.59 111 PRO A C 1
ATOM 839 O O . PRO A 1 111 ? 8.185 -5.357 -2.033 1.00 56.59 111 PRO A O 1
ATOM 842 N N . ALA A 1 112 ? 7.246 -3.725 -3.244 1.00 61.41 112 ALA A N 1
ATOM 843 C CA . ALA A 1 112 ? 5.910 -4.325 -3.224 1.00 61.41 112 ALA A CA 1
ATOM 844 C C . ALA A 1 112 ? 5.853 -5.630 -4.026 1.00 61.41 112 ALA A C 1
ATOM 846 O O . ALA A 1 112 ? 5.367 -6.636 -3.513 1.00 61.41 112 ALA A O 1
ATOM 847 N N . ALA A 1 113 ? 6.433 -5.651 -5.231 1.00 67.88 113 ALA A N 1
ATOM 848 C CA . ALA A 1 113 ? 6.525 -6.869 -6.030 1.00 67.88 113 ALA A CA 1
ATOM 849 C C . ALA A 1 113 ? 7.314 -7.974 -5.309 1.00 67.88 113 ALA A C 1
ATOM 851 O O . ALA A 1 113 ? 6.901 -9.127 -5.298 1.00 67.88 113 ALA A O 1
ATOM 852 N N . MET A 1 114 ? 8.415 -7.615 -4.643 1.00 74.94 114 MET A N 1
ATOM 853 C CA . MET A 1 114 ? 9.273 -8.573 -3.932 1.00 74.94 114 MET A CA 1
ATOM 854 C C . MET A 1 114 ? 8.691 -9.100 -2.611 1.00 74.94 114 MET A C 1
ATOM 856 O O . MET A 1 114 ? 9.205 -10.084 -2.082 1.00 74.94 114 MET A O 1
ATOM 860 N N . SER A 1 115 ? 7.665 -8.450 -2.052 1.00 57.62 115 SER A N 1
ATOM 861 C CA . SER A 1 115 ? 7.067 -8.827 -0.758 1.00 57.62 115 SER A CA 1
ATOM 862 C C . SER A 1 115 ? 5.695 -9.492 -0.878 1.00 57.62 115 SER A C 1
ATOM 864 O O . SER A 1 115 ? 5.197 -10.044 0.108 1.00 57.62 115 SER A O 1
ATOM 866 N N . GLY A 1 116 ? 5.093 -9.473 -2.070 1.00 52.97 116 GLY A N 1
ATOM 867 C CA . GLY A 1 116 ? 3.839 -10.157 -2.349 1.00 52.97 116 GLY A CA 1
ATOM 868 C C . GLY A 1 116 ? 3.986 -11.678 -2.299 1.00 52.97 116 GLY A C 1
ATOM 869 O O . GLY A 1 116 ? 4.934 -12.253 -2.828 1.00 52.97 116 GLY A O 1
ATOM 870 N N . ARG A 1 117 ? 3.009 -12.356 -1.682 1.00 55.94 117 ARG A N 1
ATOM 871 C CA . ARG A 1 117 ? 2.844 -13.818 -1.823 1.00 55.94 117 ARG A CA 1
ATOM 872 C C . ARG A 1 117 ? 2.279 -14.193 -3.199 1.00 55.94 117 ARG A C 1
ATOM 874 O O . ARG A 1 117 ? 2.468 -15.317 -3.652 1.00 55.94 117 ARG A O 1
ATOM 881 N N . LEU A 1 118 ? 1.528 -13.266 -3.788 1.00 51.78 118 LEU A N 1
ATOM 882 C CA . LEU A 1 118 ? 1.025 -13.282 -5.153 1.00 51.78 118 LEU A CA 1
ATOM 883 C C . LEU A 1 118 ? 1.172 -11.855 -5.690 1.00 51.78 118 LEU A C 1
ATOM 885 O O . LEU A 1 118 ? 0.531 -10.945 -5.167 1.00 51.78 118 LEU A O 1
ATOM 889 N N . THR A 1 119 ? 1.994 -11.673 -6.712 1.00 63.75 119 THR A N 1
ATOM 890 C CA . THR A 1 119 ? 2.312 -10.378 -7.309 1.00 63.75 119 THR A CA 1
ATOM 891 C C . THR A 1 119 ? 1.738 -10.303 -8.719 1.00 63.75 119 THR A C 1
ATOM 893 O O . THR A 1 119 ? 2.180 -11.002 -9.634 1.00 63.75 119 THR A O 1
ATOM 896 N N . ILE A 1 120 ? 0.756 -9.422 -8.905 1.00 70.31 120 ILE A N 1
ATOM 897 C CA . ILE A 1 120 ? 0.172 -9.100 -10.210 1.00 70.31 120 ILE A CA 1
ATOM 898 C C . ILE A 1 120 ? 0.606 -7.687 -10.577 1.00 70.31 120 ILE A C 1
ATOM 900 O O . ILE A 1 120 ? 0.453 -6.767 -9.777 1.00 70.31 120 ILE A O 1
ATOM 904 N N . VAL A 1 121 ? 1.148 -7.528 -11.782 1.00 70.25 121 VAL A N 1
ATOM 905 C CA . VAL A 1 121 ? 1.652 -6.247 -12.273 1.00 70.25 121 VAL A CA 1
ATOM 906 C C . VAL A 1 121 ? 0.869 -5.817 -13.495 1.00 70.25 121 VAL A C 1
ATOM 908 O O . VAL A 1 121 ? 0.775 -6.557 -14.475 1.00 70.25 121 VAL A O 1
ATOM 911 N N . GLU A 1 122 ? 0.375 -4.587 -13.464 1.00 71.56 122 GLU A N 1
ATOM 912 C CA . GLU A 1 122 ? -0.104 -3.902 -14.659 1.00 71.56 122 GLU A CA 1
ATOM 913 C C . GLU A 1 122 ? 1.041 -3.118 -15.305 1.00 71.56 122 GLU A C 1
ATOM 915 O O . GLU A 1 122 ? 1.804 -2.436 -14.614 1.00 71.56 122 GLU A O 1
ATOM 920 N N . ALA A 1 123 ? 1.173 -3.226 -16.628 1.00 77.94 123 ALA A N 1
ATOM 921 C CA . ALA A 1 123 ? 2.202 -2.536 -17.397 1.00 77.94 123 ALA A CA 1
ATOM 922 C C . ALA A 1 123 ? 1.621 -1.823 -18.621 1.00 77.94 123 ALA A C 1
ATOM 924 O O . ALA A 1 123 ? 0.774 -2.367 -19.333 1.00 77.94 123 ALA A O 1
ATOM 925 N N . GLU A 1 124 ? 2.123 -0.617 -18.899 1.00 78.62 124 GLU A N 1
ATOM 926 C CA . GLU A 1 124 ? 1.729 0.167 -20.080 1.00 78.62 124 GLU A CA 1
ATOM 927 C C . GLU A 1 124 ? 2.141 -0.525 -21.382 1.00 78.62 124 GLU A C 1
ATOM 929 O O . GLU A 1 124 ? 1.413 -0.496 -22.373 1.00 78.62 124 GLU A O 1
ATOM 934 N N . LYS A 1 125 ? 3.303 -1.185 -21.378 1.00 82.81 125 LYS A N 1
ATOM 935 C CA . LYS A 1 125 ? 3.773 -1.997 -22.498 1.00 82.81 125 LYS A CA 1
ATOM 936 C C . LYS A 1 125 ? 4.352 -3.317 -22.002 1.00 82.81 125 LYS A C 1
ATOM 938 O O . LYS A 1 125 ? 5.228 -3.332 -21.138 1.00 82.81 125 LYS A O 1
ATOM 943 N N . VAL A 1 126 ? 3.887 -4.409 -22.610 1.00 88.00 126 VAL A N 1
ATOM 944 C CA . VAL A 1 126 ? 4.378 -5.771 -22.371 1.00 88.00 126 VAL A CA 1
ATOM 945 C C . VAL A 1 126 ? 5.118 -6.262 -23.615 1.00 88.00 126 VAL A C 1
ATOM 947 O O . VAL A 1 126 ? 4.509 -6.385 -24.677 1.00 88.00 126 VAL A O 1
ATOM 950 N N . GLY A 1 127 ? 6.424 -6.489 -23.488 1.00 89.31 127 GLY A N 1
ATOM 951 C CA . GLY A 1 127 ? 7.306 -6.995 -24.543 1.00 89.31 127 GLY A CA 1
ATOM 952 C C . GLY A 1 127 ? 7.606 -8.493 -24.434 1.00 89.31 127 GLY A C 1
ATOM 953 O O . GLY A 1 127 ? 7.161 -9.179 -23.507 1.00 89.31 127 GLY A O 1
ATOM 954 N N . GLU A 1 128 ? 8.386 -9.002 -25.383 1.00 93.12 128 GLU A N 1
ATOM 955 C CA . GLU A 1 128 ? 8.920 -10.369 -25.340 1.00 93.12 128 GLU A CA 1
ATOM 956 C C . GLU A 1 128 ? 10.215 -10.445 -24.505 1.00 93.12 128 GLU A C 1
ATOM 958 O O . GLU A 1 128 ? 10.952 -9.459 -24.394 1.00 93.12 128 GLU A O 1
ATOM 963 N N . PRO A 1 129 ? 10.544 -11.611 -23.918 1.00 90.31 129 PRO A N 1
ATOM 964 C CA . PRO A 1 129 ? 11.805 -11.796 -23.209 1.00 90.31 129 PRO A CA 1
ATOM 965 C C . PRO A 1 129 ? 13.024 -11.442 -24.072 1.00 90.31 129 PRO A C 1
ATOM 967 O O . PRO A 1 129 ? 13.151 -11.902 -25.206 1.00 90.31 129 PRO A O 1
ATOM 970 N N . GLY A 1 130 ? 13.941 -10.652 -23.511 1.00 86.69 130 GLY A N 1
ATOM 971 C CA . GLY A 1 130 ? 15.135 -10.157 -24.206 1.00 86.69 130 GLY A CA 1
ATOM 972 C C . GLY A 1 130 ? 14.960 -8.802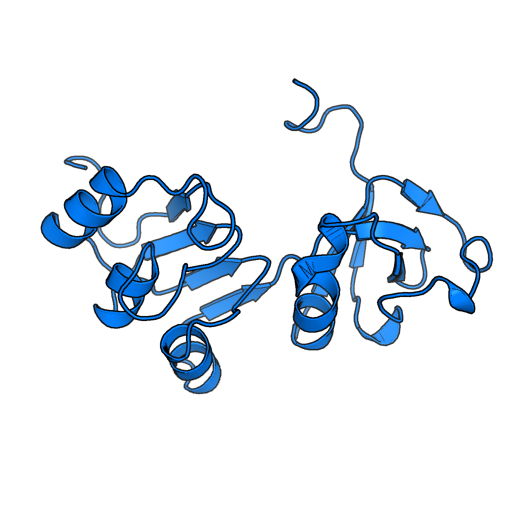 -24.900 1.00 86.69 130 GLY A C 1
ATOM 973 O O . GLY A 1 130 ? 15.952 -8.229 -25.342 1.00 86.69 130 GLY A O 1
ATOM 974 N N . GLU A 1 131 ? 13.741 -8.255 -24.960 1.00 89.94 131 GLU A N 1
ATOM 975 C CA . GLU A 1 131 ? 13.511 -6.870 -25.404 1.00 89.94 131 GLU A CA 1
ATOM 976 C C . GLU A 1 131 ? 13.851 -5.834 -24.322 1.00 89.94 131 GLU A C 1
ATOM 978 O O . GLU A 1 131 ? 14.095 -4.668 -24.637 1.00 89.94 131 GLU A O 1
ATOM 983 N N . LEU A 1 132 ? 13.865 -6.250 -23.051 1.00 89.56 132 LEU A N 1
ATOM 984 C CA . LEU A 1 132 ? 14.311 -5.431 -21.930 1.00 89.56 132 LEU A CA 1
ATOM 985 C C . LEU A 1 132 ? 15.803 -5.690 -21.679 1.00 89.56 132 LEU A C 1
ATOM 987 O O . LEU A 1 132 ? 16.200 -6.837 -21.463 1.00 89.56 132 LEU A O 1
ATOM 991 N N . ASP A 1 133 ? 16.621 -4.633 -21.711 1.00 92.00 133 ASP A N 1
ATOM 992 C CA . ASP A 1 133 ? 18.043 -4.737 -21.371 1.00 92.00 133 ASP A CA 1
ATOM 993 C C . ASP A 1 133 ? 18.173 -5.220 -19.914 1.00 92.00 133 ASP A C 1
ATOM 995 O O . ASP A 1 133 ? 17.580 -4.601 -19.024 1.00 92.00 133 ASP A O 1
ATOM 999 N N . PRO A 1 134 ? 18.929 -6.300 -19.635 1.00 91.12 134 PRO A N 1
ATOM 1000 C CA . PRO A 1 134 ? 19.147 -6.782 -18.274 1.00 91.12 134 PRO A CA 1
ATOM 1001 C C . PRO A 1 134 ? 19.650 -5.712 -17.292 1.00 91.12 134 PRO A C 1
ATOM 1003 O O . PRO A 1 134 ? 19.357 -5.809 -16.102 1.00 91.12 134 PRO A O 1
ATOM 1006 N N . ALA A 1 135 ? 20.387 -4.699 -17.762 1.00 93.06 135 ALA A N 1
ATOM 1007 C CA . ALA A 1 135 ? 20.869 -3.595 -16.932 1.00 93.06 135 ALA A CA 1
ATOM 1008 C C . ALA A 1 135 ? 19.763 -2.601 -16.530 1.00 93.06 135 ALA A C 1
ATOM 1010 O O . ALA A 1 135 ? 19.909 -1.899 -15.530 1.00 93.06 135 ALA A O 1
ATOM 1011 N N . ASP A 1 136 ? 18.655 -2.573 -17.273 1.00 91.06 136 ASP A N 1
ATOM 1012 C CA . ASP A 1 136 ? 17.510 -1.688 -17.043 1.00 91.06 136 ASP A CA 1
ATOM 1013 C C . ASP A 1 136 ? 16.385 -2.366 -16.231 1.00 91.06 136 ASP A C 1
ATOM 1015 O O . ASP A 1 136 ? 15.322 -1.777 -16.007 1.00 91.06 136 ASP A O 1
ATOM 1019 N N . VAL A 1 137 ? 16.592 -3.612 -15.786 1.00 92.19 137 VAL A N 1
ATOM 1020 C CA . VAL A 1 137 ? 15.626 -4.365 -14.976 1.00 92.19 137 VAL A CA 1
ATOM 1021 C C . VAL A 1 137 ? 15.628 -3.842 -13.540 1.00 92.19 137 VAL A C 1
ATOM 1023 O O . VAL A 1 137 ? 16.604 -3.980 -12.805 1.00 92.19 137 VAL A O 1
ATOM 1026 N N . HIS A 1 138 ? 14.500 -3.279 -13.108 1.00 88.69 138 HIS A N 1
ATOM 1027 C CA . HIS A 1 138 ? 14.306 -2.798 -11.738 1.00 88.69 138 HIS A CA 1
ATOM 1028 C C . HIS A 1 138 ? 13.736 -3.881 -10.810 1.00 88.69 138 HIS A C 1
ATOM 1030 O O . HIS A 1 138 ? 14.039 -3.887 -9.618 1.00 88.69 138 HIS A O 1
ATOM 1036 N N . VAL A 1 139 ? 12.909 -4.788 -11.342 1.00 86.50 139 VAL A N 1
ATOM 1037 C CA . VAL A 1 139 ? 12.396 -5.978 -10.639 1.00 86.50 139 VAL A CA 1
ATOM 1038 C C . VAL A 1 139 ? 12.591 -7.181 -11.533 1.00 86.50 139 VAL A C 1
ATOM 1040 O O . VAL A 1 139 ? 12.099 -7.199 -12.661 1.00 86.50 139 VAL A O 1
ATOM 1043 N N . ALA A 1 140 ? 13.284 -8.190 -11.016 1.00 92.62 140 ALA A N 1
ATOM 1044 C CA . ALA A 1 140 ? 13.414 -9.466 -11.698 1.00 92.62 140 ALA A CA 1
ATOM 1045 C C . ALA A 1 140 ? 12.070 -10.206 -11.707 1.00 92.62 140 ALA A C 1
ATOM 1047 O O . ALA A 1 140 ? 11.378 -10.261 -10.690 1.00 92.62 140 ALA A O 1
ATOM 1048 N N . GLY A 1 141 ? 11.744 -10.845 -12.828 1.00 90.31 141 GLY A N 1
ATOM 1049 C CA . GLY A 1 141 ? 10.464 -11.529 -13.017 1.00 90.31 141 GLY A CA 1
ATOM 1050 C C . GLY A 1 141 ? 10.174 -12.674 -12.049 1.00 90.31 141 GLY A C 1
ATOM 1051 O O . GLY A 1 141 ? 9.025 -13.052 -11.878 1.00 90.31 141 GLY A O 1
ATOM 1052 N N . VAL A 1 142 ? 11.182 -13.164 -11.318 1.00 93.25 142 VAL A N 1
ATOM 1053 C CA . VAL A 1 142 ? 10.998 -14.136 -10.224 1.00 93.25 142 VAL A CA 1
ATOM 1054 C C . VAL A 1 142 ? 10.072 -13.629 -9.108 1.00 93.25 142 VAL A C 1
ATOM 1056 O O . VAL A 1 142 ? 9.512 -14.431 -8.370 1.00 93.25 142 VAL A O 1
ATOM 1059 N N . PHE A 1 143 ? 9.908 -12.311 -8.986 1.00 82.88 143 PHE A N 1
ATOM 1060 C CA . PHE A 1 143 ? 9.027 -11.678 -8.005 1.00 82.88 143 PHE A CA 1
ATOM 1061 C C . PHE A 1 143 ? 7.631 -11.361 -8.556 1.00 82.88 143 PHE A C 1
ATOM 1063 O O . PHE A 1 143 ? 6.852 -10.697 -7.880 1.00 82.88 143 PHE A O 1
ATOM 1070 N N . VAL A 1 144 ? 7.319 -11.769 -9.788 1.00 78.06 144 VAL A N 1
ATOM 1071 C CA . VAL A 1 144 ? 6.077 -11.416 -10.483 1.00 78.06 144 VAL A CA 1
ATOM 1072 C C . VAL A 1 144 ? 5.382 -12.685 -10.960 1.00 78.06 144 VAL A C 1
ATOM 1074 O O . VAL A 1 144 ? 5.912 -13.425 -11.782 1.00 78.06 144 VAL A O 1
ATOM 1077 N N . ASP A 1 145 ? 4.162 -12.921 -10.482 1.00 77.44 145 ASP A N 1
ATOM 1078 C CA . ASP A 1 145 ? 3.376 -14.097 -10.861 1.00 77.44 145 ASP A CA 1
ATOM 1079 C C . ASP A 1 145 ? 2.588 -13.877 -12.152 1.00 77.44 145 ASP A C 1
ATOM 1081 O O . ASP A 1 145 ? 2.345 -14.817 -12.913 1.00 77.44 145 ASP A O 1
ATOM 1085 N N . ARG A 1 146 ? 2.116 -12.644 -12.384 1.00 79.69 146 ARG A N 1
ATOM 1086 C CA . ARG A 1 146 ? 1.283 -12.303 -13.545 1.00 79.69 146 ARG A CA 1
ATOM 1087 C C . ARG A 1 146 ? 1.566 -10.892 -14.037 1.00 79.69 146 ARG A C 1
ATOM 1089 O O . ARG A 1 146 ? 1.647 -9.961 -13.242 1.00 79.69 146 ARG A O 1
ATOM 1096 N N . VAL A 1 147 ? 1.616 -10.740 -15.357 1.00 81.62 147 VAL A N 1
ATOM 1097 C CA . VAL A 1 147 ? 1.696 -9.443 -16.037 1.00 81.62 147 VAL A CA 1
ATOM 1098 C C . VAL A 1 147 ? 0.416 -9.219 -16.831 1.00 81.62 147 VAL A C 1
ATOM 1100 O O . VAL A 1 147 ? -0.001 -10.085 -17.602 1.00 81.62 147 VAL A O 1
ATOM 1103 N N . VAL A 1 148 ? -0.195 -8.052 -16.657 1.00 78.81 148 VAL A N 1
ATOM 1104 C CA . VAL A 1 148 ? -1.395 -7.614 -17.370 1.00 78.81 148 VAL A CA 1
ATOM 1105 C C . VAL A 1 148 ? -1.051 -6.364 -18.174 1.00 78.81 148 VAL A C 1
ATOM 1107 O O . VAL A 1 148 ? -0.512 -5.395 -17.644 1.00 78.81 148 VAL A O 1
ATOM 1110 N N . ALA A 1 149 ? -1.341 -6.388 -19.474 1.00 77.62 149 ALA A N 1
ATOM 1111 C CA . ALA A 1 149 ? -1.179 -5.213 -20.322 1.00 77.62 149 ALA A CA 1
ATOM 1112 C C . ALA A 1 149 ? -2.343 -4.241 -20.094 1.00 77.62 149 ALA A C 1
ATOM 1114 O O . ALA A 1 149 ? -3.507 -4.646 -20.167 1.00 77.62 149 ALA A O 1
ATOM 1115 N N . LEU A 1 150 ? -2.036 -2.961 -19.881 1.00 70.12 150 LEU A N 1
ATOM 1116 C CA . LEU A 1 150 ? -3.050 -1.911 -19.888 1.00 70.12 150 LEU A CA 1
ATOM 1117 C C . LEU A 1 150 ? -3.645 -1.809 -21.296 1.00 70.12 150 LEU A C 1
ATOM 1119 O O . LEU A 1 150 ? -2.936 -1.612 -22.284 1.00 70.12 150 LEU A O 1
ATOM 1123 N N . THR A 1 151 ? -4.963 -1.967 -21.400 1.00 60.50 151 THR A N 1
ATOM 1124 C CA . THR A 1 151 ? -5.669 -1.737 -22.662 1.00 60.50 151 THR A CA 1
ATOM 1125 C C . THR A 1 151 ? -5.950 -0.238 -22.824 1.00 60.50 151 THR A C 1
ATOM 1127 O O . THR A 1 151 ? -6.205 0.443 -21.828 1.00 60.50 151 THR A O 1
ATOM 1130 N N . PRO A 1 152 ? -5.951 0.302 -24.059 1.00 51.53 152 PRO A N 1
ATOM 1131 C CA . PRO A 1 152 ? -6.244 1.719 -24.313 1.00 51.53 152 PRO A CA 1
ATOM 1132 C C . PRO A 1 152 ? -7.624 2.192 -23.823 1.00 51.53 152 PRO A C 1
ATOM 1134 O O . PRO A 1 152 ? -7.885 3.389 -23.801 1.00 51.53 152 PRO A O 1
ATOM 1137 N N . GLU A 1 153 ? -8.511 1.267 -23.454 1.00 48.50 153 GLU A N 1
ATOM 1138 C CA . GLU A 1 153 ? -9.884 1.524 -23.004 1.00 48.50 153 GLU A CA 1
ATOM 1139 C C . GLU A 1 153 ? -10.008 1.614 -21.468 1.00 48.50 153 GLU A C 1
ATOM 1141 O O . GLU A 1 153 ? -11.112 1.744 -20.937 1.00 48.50 153 GLU A O 1
ATOM 1146 N N . GLY A 1 154 ? -8.887 1.552 -20.741 1.00 39.41 154 GLY A N 1
ATOM 1147 C CA . GLY A 1 154 ? -8.850 1.676 -19.285 1.00 39.41 154 GLY A CA 1
ATOM 1148 C C . GLY A 1 154 ? -9.153 3.098 -18.772 1.00 39.41 154 GLY A C 1
ATOM 1149 O O . GLY A 1 154 ? -8.939 4.085 -19.477 1.00 39.41 154 GLY A O 1
ATOM 1150 N N . PRO A 1 155 ? -9.616 3.243 -17.515 1.00 40.16 155 PRO A N 1
ATOM 1151 C CA . PRO A 1 155 ? -10.097 4.510 -16.947 1.00 40.16 155 PRO A CA 1
ATOM 1152 C C . PRO A 1 155 ? -9.045 5.632 -16.820 1.00 40.16 155 PRO A C 1
ATOM 1154 O O . PRO A 1 155 ? -9.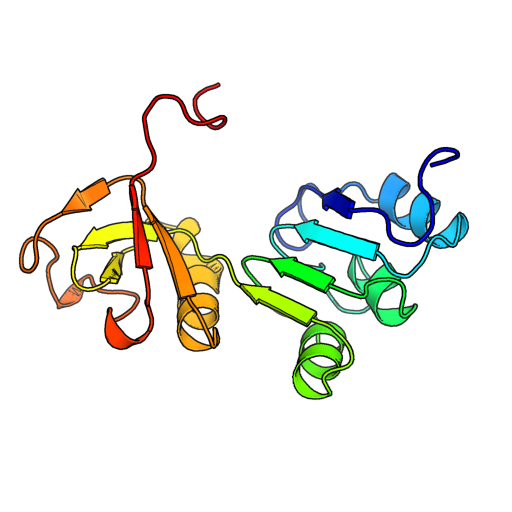404 6.741 -16.435 1.00 40.16 155 PRO A O 1
ATOM 1157 N N . SER A 1 156 ? -7.774 5.384 -17.153 1.00 36.41 156 SER A N 1
ATOM 1158 C CA . SER A 1 156 ? -6.681 6.366 -17.109 1.00 36.41 156 SER A CA 1
ATOM 1159 C C . SER A 1 156 ? -6.527 7.213 -18.385 1.00 36.41 156 SER A C 1
ATOM 1161 O O . SER A 1 156 ? -5.645 8.065 -18.440 1.00 36.41 156 SER A O 1
ATOM 1163 N N . SER A 1 157 ? -7.370 7.025 -19.409 1.00 32.75 157 SER A N 1
ATOM 1164 C CA . SER A 1 157 ? -7.276 7.750 -20.688 1.00 32.75 157 SER A CA 1
ATOM 1165 C C . SER A 1 157 ? -8.028 9.101 -20.733 1.00 32.75 157 SER A C 1
ATOM 1167 O O . SER A 1 157 ? -8.442 9.524 -21.818 1.00 32.75 157 SER A O 1
ATOM 1169 N N . ARG A 1 158 ? -8.272 9.767 -19.595 1.00 32.12 158 ARG A N 1
ATOM 1170 C CA . ARG A 1 158 ? -8.927 11.090 -19.532 1.00 32.12 158 ARG A CA 1
ATOM 1171 C C . ARG A 1 158 ? -8.170 12.076 -18.662 1.00 32.12 158 ARG A C 1
ATOM 1173 O O . ARG A 1 158 ? -7.763 11.675 -17.554 1.00 32.12 158 ARG A O 1
#

Radius of gyration: 16.73 Å; chains: 1; bounding box: 45×30×41 Å

Foldseek 3Di:
DVPDAALEEDEFEDDQQGPTPQVVQVVVVVVPHAQYEYEYQECHACPDRNNVCLVVRRYQEYEHQDHPRHVSSVVCVVVVSHHYHHEQEAAEAEPLGFGAHDDCSLPRSAVSLQPDPAYEYEYCYYHYPPPDDPVRGSHGSVSHDYYDYDDCPDPPVD

Sequence (158 aa):
MADISDGATIAVGGFGLTGIPWFLIDALLEHGASDLEVVSNNLGVDGQGLGKLLEAHRIRRAVSSYIGENKEFMRQYLAGELEVELTPQGTLADRHGNLRFHAAAQNFNPPAAMSGRLTIVEAEKVGEPGELDPADVHVAGVFVDRVVALTPEGPSSR

pLDDT: mean 80.58, std 14.9, range [32.12, 97.56]

InterPro domains:
  IPR004163 Coenzyme A transferase binding site [PS01273] (6-21)
  IPR004165 Coenzyme A transferase family I [PF01144] (2-95)
  IPR004165 Coenzyme A transferase family I [PTHR13707] (2-95)
  IPR004165 Coenzyme A transferase family I [SM00882] (1-150)
  IPR037171 NagB/RpiA transferase-like [SSF100950] (2-152)

Organism: NCBI:txid399497

Secondary structure (DSSP, 8-state):
-TT--TT-EEE---BTTBT--HHHHHHHHHHT--SEEEESS---BTTBTTHHHHHTT-EEEEEES--TT-HHHHHHHHHTSSEEEE--EEEEEETT--EE--GGGGSSHHHHHHH-SS-EEEEEEEE-TTSS-GGG-SB-GGG-SEEEEPPTTSTT--